Protein AF-A0A376U269-F1 (afdb_monomer)

Solvent-accessible surface area (backbone atoms only — not comparable to full-atom values): 5270 Å² total; per-residue (Å²): 138,86,87,87,82,84,90,75,88,54,72,60,45,81,42,39,80,37,94,76,72,57,84,84,83,73,88,78,66,71,88,76,57,90,54,93,89,68,78,76,86,87,78,90,84,50,81,42,77,38,80,48,50,68,78,53,67,77,68,62,85,87,84,89,86,73,88,91,76,130

Organism: Escherichia coli (NCBI:txid562)

Secondary structure (DSSP, 8-state):
-----PPP-PPPEEEESSTTS--------GGG--STT---------EEEESS-HHHHTT-----------

pLDDT: mean 79.11, std 11.94, range [44.53, 91.81]

Sequence (70 aa):
MQFQGVIIAETCRIEAGDKQMTVNMGQISSNRFHAVGEDSAPVPFVIHLRECSTVVSERVGVAFHRCRGW

Nearest PDB structures (foldseek):
  6swh-assembly1_B  TM=9.732E-01  e=1.727E-06  Escherichia coli K-12
  7b0w-assembly1_I  TM=9.670E-01  e=5.653E-05  Escherichia coli K-12

Structure (mmCIF, N/CA/C/O backbone):
data_AF-A0A376U269-F1
#
_entry.id   AF-A0A376U269-F1
#
loop_
_atom_site.group_PDB
_atom_site.id
_atom_site.type_symbol
_atom_site.label_atom_id
_atom_site.label_alt_id
_atom_site.label_comp_id
_atom_site.label_asym_id
_atom_site.label_entity_id
_atom_site.label_seq_id
_atom_site.pdbx_PDB_ins_code
_atom_site.Cartn_x
_atom_site.Cartn_y
_atom_site.Cartn_z
_atom_site.occupancy
_atom_site.B_iso_or_equiv
_atom_site.auth_seq_id
_atom_site.auth_comp_id
_atom_site.auth_asym_id
_atom_site.auth_atom_id
_atom_site.pdbx_PDB_model_num
ATOM 1 N N . MET A 1 1 ? -25.727 8.955 40.505 1.00 44.53 1 MET A N 1
ATOM 2 C CA . MET A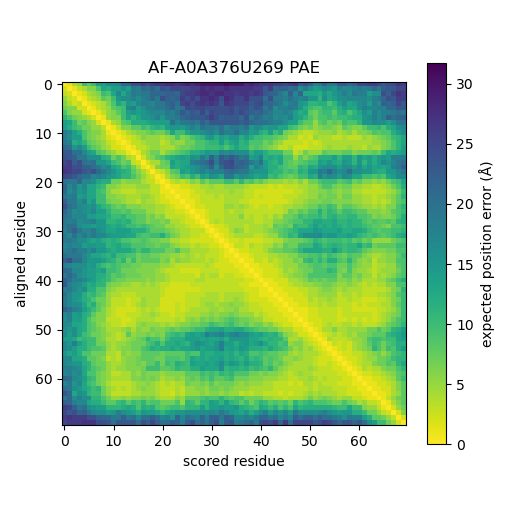 1 1 ? -25.252 9.581 39.252 1.00 44.53 1 MET A CA 1
ATOM 3 C C . MET A 1 1 ? -25.301 8.519 38.169 1.00 44.53 1 MET A C 1
ATOM 5 O O . MET A 1 1 ? -24.753 7.450 38.391 1.00 44.53 1 MET A O 1
ATOM 9 N N . GLN A 1 2 ? -26.019 8.759 37.071 1.00 58.19 2 GLN A N 1
ATOM 10 C CA . GLN A 1 2 ? -26.038 7.863 35.911 1.00 58.19 2 GLN A CA 1
ATOM 11 C C . GLN A 1 2 ? -25.245 8.538 34.794 1.00 58.19 2 GLN A C 1
ATOM 13 O O . GLN A 1 2 ? -25.592 9.643 34.385 1.00 58.19 2 GLN A O 1
ATOM 18 N N . PHE A 1 3 ? -24.176 7.892 34.338 1.00 58.47 3 PHE A N 1
ATOM 19 C CA . PHE A 1 3 ? -23.434 8.319 33.159 1.00 58.47 3 PHE A CA 1
ATOM 20 C C . PHE A 1 3 ? -23.973 7.539 31.961 1.00 58.47 3 PHE A C 1
ATOM 22 O O . PHE A 1 3 ? -23.856 6.317 31.914 1.00 58.47 3 PHE A O 1
ATOM 29 N N . GLN A 1 4 ? -24.601 8.243 31.023 1.00 58.81 4 GLN A N 1
ATOM 30 C CA . GLN A 1 4 ? -24.973 7.712 29.714 1.00 58.81 4 GLN A CA 1
ATOM 31 C C . GLN A 1 4 ? -23.977 8.267 28.697 1.00 58.81 4 GLN A C 1
ATOM 33 O O . GLN A 1 4 ? -23.814 9.479 28.585 1.00 58.81 4 GLN A O 1
ATOM 38 N N . GLY A 1 5 ? -23.291 7.378 27.986 1.00 61.06 5 GLY A N 1
ATOM 39 C CA . GLY A 1 5 ? -22.346 7.722 26.931 1.00 61.06 5 GLY A CA 1
ATOM 40 C C . GLY A 1 5 ? -22.473 6.729 25.783 1.00 61.06 5 GLY A C 1
ATOM 41 O O . GLY A 1 5 ? -22.781 5.559 26.005 1.00 61.06 5 GLY A O 1
ATOM 42 N N . VAL A 1 6 ? -22.264 7.203 24.558 1.00 64.44 6 VAL A N 1
ATOM 43 C CA . VAL A 1 6 ? -22.248 6.373 23.348 1.00 64.44 6 VAL A CA 1
ATOM 44 C C . VAL A 1 6 ? -20.792 6.112 22.978 1.00 64.44 6 VAL A C 1
ATOM 46 O O . VAL A 1 6 ? -20.015 7.057 22.863 1.00 64.44 6 VAL A O 1
ATOM 49 N N . ILE A 1 7 ? -20.423 4.845 22.782 1.00 58.56 7 ILE A N 1
ATOM 50 C CA . ILE A 1 7 ? -19.126 4.475 22.201 1.00 58.56 7 ILE A CA 1
ATOM 51 C C . ILE A 1 7 ? -19.296 4.432 20.681 1.00 58.56 7 ILE A C 1
ATOM 53 O O . ILE A 1 7 ? -20.097 3.653 20.166 1.00 58.56 7 ILE A O 1
ATOM 57 N N . ILE A 1 8 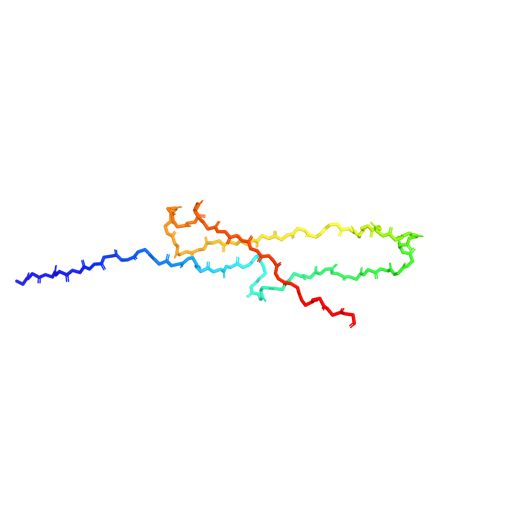? -18.571 5.296 19.973 1.00 66.38 8 ILE A N 1
ATOM 58 C CA . ILE A 1 8 ? -18.561 5.374 18.508 1.00 66.38 8 ILE A CA 1
ATOM 59 C C . ILE A 1 8 ? -17.302 4.657 18.017 1.00 66.38 8 ILE A C 1
ATOM 61 O O . ILE A 1 8 ? -16.229 4.867 18.571 1.00 66.38 8 ILE A O 1
ATOM 65 N N . ALA A 1 9 ? -17.420 3.816 16.988 1.00 68.44 9 ALA A N 1
ATOM 66 C CA . ALA A 1 9 ? -16.250 3.238 16.333 1.00 68.44 9 ALA A CA 1
ATOM 67 C C . ALA A 1 9 ? -15.558 4.316 15.484 1.00 68.44 9 ALA A C 1
ATOM 69 O O . ALA A 1 9 ? -16.155 4.824 14.532 1.00 68.44 9 ALA A O 1
ATOM 70 N N . GLU A 1 10 ? -14.324 4.678 15.832 1.00 72.88 10 GLU A N 1
ATOM 71 C CA . GLU A 1 10 ? -13.551 5.661 15.072 1.00 72.88 10 GLU A CA 1
ATOM 72 C C . GLU A 1 10 ? -12.973 5.093 13.764 1.00 72.88 10 GLU A C 1
ATOM 74 O O . GLU A 1 10 ? -12.843 3.879 13.567 1.00 72.88 10 GLU A O 1
ATOM 79 N N . THR A 1 11 ? -12.636 5.994 12.838 1.00 78.94 11 THR A N 1
ATOM 80 C CA . THR A 1 11 ? -11.896 5.656 11.617 1.00 78.94 11 THR A CA 1
ATOM 81 C C . THR A 1 11 ? -10.460 5.264 11.951 1.00 78.94 11 THR A C 1
ATOM 83 O O . THR A 1 11 ? -9.860 5.854 12.844 1.00 78.94 11 THR A O 1
ATOM 86 N N . CYS A 1 12 ? -9.870 4.354 11.174 1.00 81.50 12 CYS A N 1
ATOM 87 C CA . CYS A 1 12 ? -8.474 3.959 11.357 1.00 81.50 12 CYS A CA 1
ATOM 88 C C . CYS A 1 12 ? -7.503 5.126 11.152 1.00 81.50 12 CYS A C 1
ATOM 90 O O . CYS A 1 12 ? -7.534 5.804 10.122 1.00 81.50 12 CYS A O 1
ATOM 92 N N . ARG A 1 13 ? -6.575 5.295 12.094 1.00 82.00 13 ARG A N 1
ATOM 93 C CA . ARG A 1 13 ? -5.390 6.124 11.902 1.00 82.00 13 ARG A CA 1
ATOM 94 C C . ARG A 1 13 ? -4.422 5.396 10.972 1.00 82.00 13 ARG A C 1
ATOM 96 O O . ARG A 1 13 ? -4.144 4.210 11.151 1.00 82.00 13 ARG A O 1
ATOM 103 N N . ILE A 1 14 ? -3.918 6.106 9.967 1.00 79.94 14 ILE A N 1
ATOM 104 C CA . ILE A 1 14 ? -3.011 5.537 8.969 1.00 79.94 14 ILE A CA 1
ATOM 105 C C . ILE A 1 14 ? -1.566 5.728 9.419 1.00 79.94 14 ILE A C 1
ATOM 107 O O . ILE A 1 14 ? -1.121 6.852 9.648 1.00 79.94 14 ILE A O 1
ATOM 111 N N . GLU A 1 15 ? -0.823 4.630 9.489 1.00 73.94 15 GLU A N 1
ATOM 112 C CA . GLU A 1 15 ? 0.630 4.630 9.631 1.00 73.94 15 GLU A CA 1
ATOM 113 C C . GLU A 1 15 ? 1.237 3.888 8.444 1.00 73.94 15 GLU A C 1
ATOM 115 O O . GLU A 1 15 ? 1.034 2.689 8.277 1.00 73.94 15 GLU A O 1
ATOM 120 N N . ALA A 1 16 ? 1.985 4.584 7.594 1.00 66.69 16 ALA A N 1
ATOM 121 C CA . ALA A 1 16 ? 2.823 3.900 6.617 1.00 66.69 16 ALA A CA 1
ATOM 122 C C . ALA A 1 16 ? 4.066 3.331 7.324 1.00 66.69 16 ALA A C 1
ATOM 124 O O . ALA A 1 16 ? 4.506 3.881 8.335 1.00 66.69 16 ALA A O 1
ATOM 125 N N . GLY A 1 17 ? 4.646 2.250 6.790 1.00 59.91 17 GLY A N 1
ATOM 126 C CA . GLY A 1 17 ? 5.915 1.694 7.289 1.00 59.91 17 GLY A CA 1
ATOM 127 C C . GLY A 1 17 ? 7.039 2.739 7.406 1.00 59.91 17 GLY A C 1
ATOM 128 O O . GLY A 1 17 ? 7.881 2.644 8.297 1.00 59.91 17 GLY A O 1
ATOM 129 N N . ASP A 1 18 ? 6.986 3.790 6.584 1.00 59.78 18 ASP A N 1
ATOM 130 C CA . ASP A 1 18 ? 7.763 5.014 6.741 1.00 59.78 18 ASP A CA 1
ATOM 131 C C . ASP A 1 18 ? 6.977 6.054 7.552 1.00 59.78 18 ASP A C 1
ATOM 133 O O . ASP A 1 18 ? 5.891 6.484 7.154 1.00 59.78 18 ASP A O 1
ATOM 137 N N . LYS A 1 19 ? 7.561 6.541 8.657 1.00 61.56 19 LYS A N 1
ATOM 138 C CA . LYS A 1 19 ? 6.971 7.563 9.556 1.00 61.56 19 LYS A CA 1
ATOM 139 C C . LYS A 1 19 ? 6.519 8.851 8.847 1.00 61.56 19 LYS A C 1
ATOM 141 O O . LYS A 1 19 ? 5.816 9.660 9.441 1.00 61.56 19 LYS A O 1
ATOM 146 N N . GLN A 1 20 ? 6.944 9.054 7.602 1.00 65.50 20 GLN A N 1
ATOM 147 C CA . GLN A 1 20 ? 6.654 10.228 6.780 1.00 65.50 20 GLN A CA 1
ATOM 148 C C . GLN A 1 20 ? 5.711 9.934 5.601 1.00 65.50 20 GLN A C 1
ATOM 150 O O . GLN A 1 20 ? 5.607 10.767 4.705 1.00 65.50 20 GLN A O 1
ATOM 155 N N . MET A 1 21 ? 5.065 8.757 5.547 1.00 77.25 21 MET A N 1
ATOM 156 C CA . MET A 1 21 ? 4.192 8.352 4.427 1.00 77.25 21 MET A CA 1
ATOM 157 C C . MET A 1 21 ? 4.871 8.478 3.051 1.00 77.25 21 MET A C 1
ATOM 159 O O . MET A 1 21 ? 4.221 8.701 2.034 1.00 77.25 21 MET A O 1
ATOM 163 N N . THR A 1 22 ? 6.198 8.356 3.033 1.00 82.12 22 THR A N 1
ATOM 164 C CA . THR A 1 22 ? 7.038 8.512 1.847 1.00 82.12 22 THR A CA 1
ATOM 165 C C . THR A 1 22 ? 7.748 7.200 1.593 1.00 82.12 22 THR A C 1
ATOM 167 O O 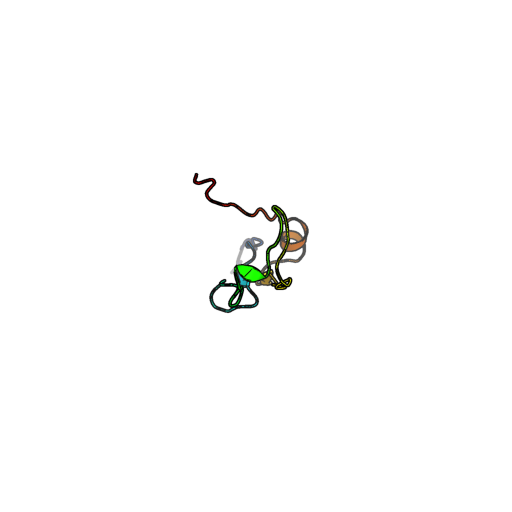. THR A 1 22 ? 8.555 6.786 2.416 1.00 82.12 22 THR A O 1
ATOM 170 N N . VAL A 1 23 ? 7.479 6.576 0.449 1.00 86.06 23 VAL A N 1
ATOM 171 C CA . VAL A 1 23 ? 8.208 5.380 0.016 1.00 86.06 23 VAL A CA 1
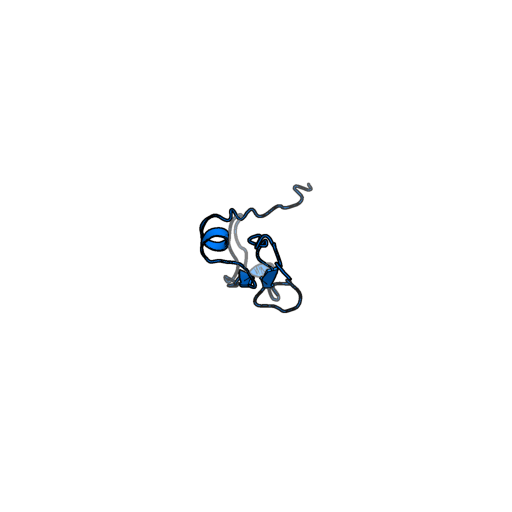ATOM 172 C C . VAL A 1 23 ? 9.406 5.826 -0.814 1.00 86.06 23 VAL A C 1
ATOM 174 O O . VAL A 1 23 ? 9.248 6.475 -1.850 1.00 86.06 23 VAL A O 1
ATOM 177 N N . ASN A 1 24 ? 10.616 5.492 -0.367 1.00 88.00 24 ASN A N 1
ATOM 178 C CA . ASN A 1 24 ? 11.824 5.781 -1.131 1.00 88.00 24 ASN A CA 1
ATOM 179 C C . ASN A 1 24 ? 12.000 4.748 -2.254 1.00 88.00 24 ASN A C 1
ATOM 181 O O . ASN A 1 24 ? 12.358 3.600 -2.004 1.00 88.00 24 ASN A O 1
ATOM 185 N N . MET A 1 25 ? 11.784 5.178 -3.497 1.00 88.12 25 MET A N 1
ATOM 186 C CA . MET A 1 25 ? 11.923 4.324 -4.685 1.00 88.12 25 MET A CA 1
ATOM 187 C C . MET A 1 25 ? 13.385 4.053 -5.081 1.00 88.12 25 MET A C 1
ATOM 189 O O . MET A 1 25 ? 13.646 3.242 -5.968 1.00 88.12 25 MET A O 1
ATOM 193 N N . GLY A 1 26 ? 14.343 4.721 -4.433 1.00 88.62 26 GLY A N 1
ATOM 194 C CA . GLY A 1 26 ? 15.759 4.633 -4.759 1.00 88.62 26 GLY A CA 1
ATOM 195 C C . GLY A 1 26 ? 16.130 5.352 -6.058 1.00 88.62 26 GLY A C 1
ATOM 196 O O . GLY A 1 26 ? 15.344 6.092 -6.651 1.00 88.62 26 GLY A O 1
ATOM 197 N N . GLN A 1 27 ? 17.373 5.149 -6.491 1.00 89.44 27 GLN A N 1
ATOM 198 C CA . GLN A 1 27 ? 17.874 5.666 -7.762 1.00 89.44 27 GLN A CA 1
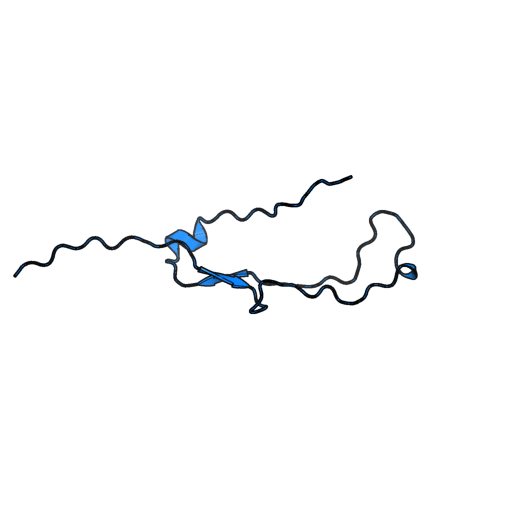ATOM 199 C C . GLN A 1 27 ? 17.693 4.618 -8.858 1.00 89.44 27 GLN A C 1
ATOM 201 O O . GLN A 1 27 ? 18.111 3.471 -8.705 1.00 89.44 27 GLN A O 1
ATOM 206 N N . ILE A 1 28 ? 17.103 5.021 -9.983 1.00 87.94 28 ILE A N 1
ATOM 207 C CA . ILE A 1 28 ? 16.853 4.140 -11.123 1.00 87.94 28 ILE A CA 1
ATOM 208 C C . ILE A 1 28 ? 17.598 4.698 -12.336 1.00 87.94 28 ILE A C 1
ATOM 210 O O . ILE A 1 28 ? 17.384 5.841 -12.736 1.00 87.94 28 ILE A O 1
ATOM 214 N N . SER A 1 29 ? 18.492 3.894 -12.9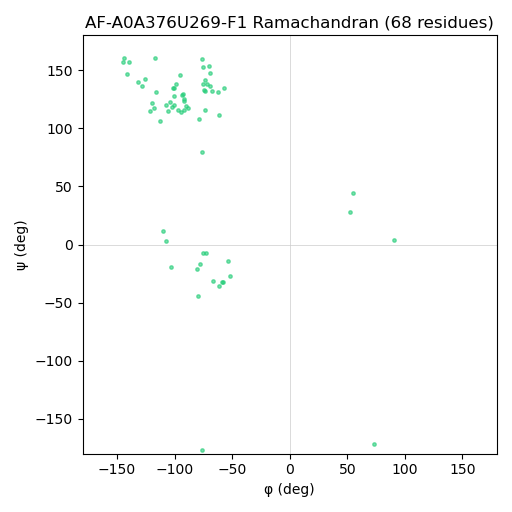15 1.00 88.50 29 SER A N 1
ATOM 215 C CA . SER A 1 29 ? 19.214 4.264 -14.136 1.00 88.50 29 SER A CA 1
ATOM 216 C C . SER A 1 29 ? 18.296 4.161 -15.351 1.00 88.50 29 SER A C 1
ATOM 218 O O . SER A 1 29 ? 17.657 3.129 -15.555 1.00 88.50 29 SER A O 1
ATOM 220 N N . SER A 1 30 ? 18.293 5.191 -16.199 1.00 85.06 30 SER A N 1
ATOM 221 C CA . SER A 1 30 ? 17.575 5.185 -17.480 1.00 85.06 30 SER A CA 1
ATOM 222 C C . SER A 1 30 ? 18.014 4.044 -18.395 1.00 85.06 30 SER A C 1
ATOM 224 O O . SER A 1 30 ? 17.200 3.496 -19.126 1.00 85.06 30 SER A O 1
ATOM 226 N N . ASN A 1 31 ? 19.285 3.641 -18.319 1.00 89.81 31 ASN A N 1
ATOM 227 C CA . ASN A 1 31 ? 19.871 2.628 -19.199 1.00 89.81 31 ASN A CA 1
ATOM 228 C C . ASN A 1 31 ? 19.382 1.205 -18.889 1.00 89.81 31 ASN A C 1
ATOM 230 O O . ASN A 1 31 ? 19.729 0.278 -19.613 1.00 89.81 31 ASN A O 1
ATOM 234 N N . ARG A 1 32 ? 18.623 1.031 -17.799 1.00 87.38 32 ARG A N 1
ATOM 235 C CA . ARG A 1 32 ? 18.006 -0.241 -17.414 1.00 87.38 32 ARG A CA 1
ATOM 236 C C . ARG A 1 32 ? 16.718 -0.524 -18.189 1.00 87.38 32 ARG A C 1
ATOM 238 O O . ARG A 1 32 ? 16.314 -1.678 -18.241 1.00 87.38 32 ARG A O 1
ATOM 245 N N . PHE A 1 33 ? 16.084 0.509 -18.741 1.00 91.75 33 PHE A N 1
ATOM 246 C CA . PHE A 1 33 ? 14.848 0.368 -19.497 1.00 91.75 33 PHE A CA 1
ATOM 247 C C . PHE A 1 33 ? 15.163 0.317 -20.992 1.00 91.75 33 PHE A C 1
ATOM 249 O O . PHE A 1 33 ? 15.669 1.287 -21.559 1.00 91.75 33 PHE A O 1
ATOM 256 N N . HIS A 1 34 ? 14.872 -0.809 -21.631 1.00 91.81 34 HIS A N 1
ATOM 257 C CA . HIS A 1 34 ? 15.111 -1.047 -23.054 1.00 91.81 34 HIS A CA 1
ATOM 258 C C . HIS A 1 34 ? 13.832 -0.957 -23.893 1.00 91.81 34 HIS A C 1
ATOM 260 O O . HIS A 1 34 ? 13.909 -0.727 -25.102 1.00 91.81 34 HIS A O 1
ATOM 266 N N . ALA A 1 35 ? 12.663 -1.086 -23.264 1.00 91.75 35 ALA A N 1
ATOM 267 C CA . ALA A 1 35 ? 11.364 -1.012 -23.919 1.00 91.75 35 ALA A CA 1
ATOM 268 C C . ALA A 1 35 ? 10.298 -0.323 -23.049 1.00 91.75 35 ALA A C 1
ATOM 270 O O . ALA A 1 35 ? 10.411 -0.214 -21.827 1.00 91.75 35 ALA A O 1
ATOM 271 N N . VAL A 1 36 ? 9.229 0.149 -23.699 1.00 90.56 36 VAL A N 1
ATOM 272 C CA . VAL A 1 36 ? 8.065 0.737 -23.019 1.00 90.56 36 VAL A CA 1
ATOM 273 C C . VAL A 1 36 ? 7.332 -0.344 -22.226 1.00 90.56 36 VAL A C 1
ATOM 275 O O 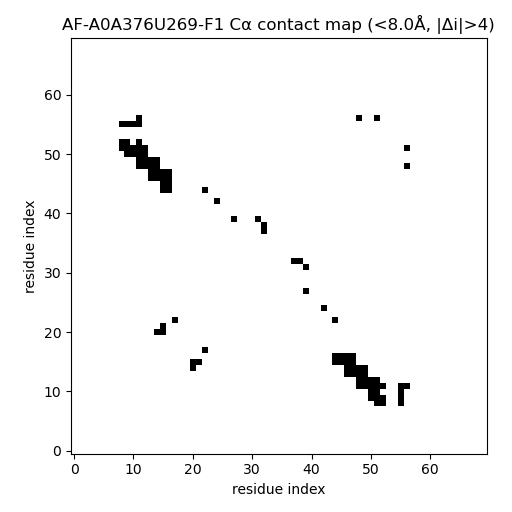. VAL A 1 36 ? 7.018 -1.402 -22.763 1.00 90.56 36 VAL A O 1
ATOM 278 N N . GLY A 1 37 ? 7.009 -0.037 -20.969 1.00 90.69 37 GLY A N 1
ATOM 279 C CA . GLY A 1 37 ? 6.299 -0.949 -20.069 1.00 90.69 37 GLY A CA 1
ATOM 280 C C . GLY A 1 37 ? 7.210 -1.841 -19.227 1.00 90.69 37 GLY A C 1
ATOM 281 O O . GLY A 1 37 ? 6.698 -2.682 -18.499 1.00 90.69 37 GLY A O 1
ATOM 282 N N . GLU A 1 38 ? 8.531 -1.670 -19.303 1.00 91.69 38 GLU A N 1
ATOM 283 C CA . GLU A 1 38 ? 9.454 -2.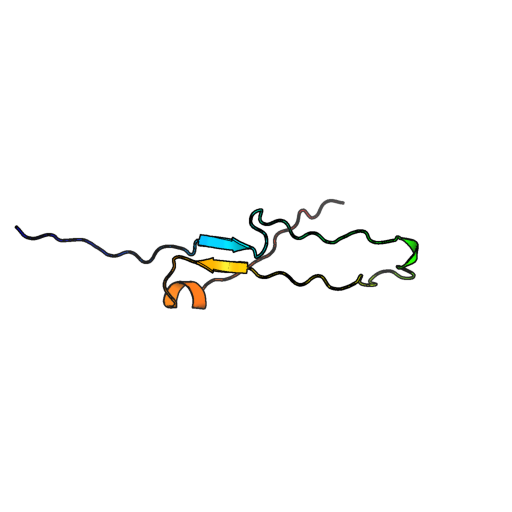359 -18.402 1.00 91.69 38 GLU A CA 1
ATOM 284 C C . GLU A 1 38 ? 9.392 -1.800 -16.974 1.00 91.69 38 GLU A C 1
ATOM 286 O O . GLU A 1 38 ? 9.370 -0.585 -16.761 1.00 91.69 38 GLU A O 1
ATOM 291 N N . ASP A 1 39 ? 9.422 -2.707 -15.997 1.00 89.75 39 ASP A N 1
ATOM 292 C CA . ASP A 1 39 ? 9.388 -2.384 -14.573 1.00 89.75 39 ASP A CA 1
ATOM 293 C C . ASP A 1 39 ? 10.796 -2.326 -13.959 1.00 89.75 39 ASP A C 1
ATOM 295 O O . ASP A 1 39 ? 11.710 -3.087 -14.296 1.00 89.75 39 ASP A O 1
ATOM 299 N N . SER A 1 40 ? 10.976 -1.427 -12.990 1.00 90.31 40 SER A N 1
ATOM 300 C CA . SER A 1 40 ? 12.177 -1.403 -12.153 1.00 90.31 40 SER A CA 1
ATOM 301 C C . SER A 1 40 ? 12.154 -2.514 -11.098 1.00 90.31 40 SER A C 1
ATOM 303 O O . SER A 1 40 ? 11.235 -3.326 -11.021 1.00 90.31 40 SER A O 1
ATOM 305 N N . ALA A 1 41 ? 13.171 -2.544 -10.229 1.00 90.38 41 ALA A N 1
ATOM 306 C CA . ALA A 1 41 ? 13.112 -3.394 -9.044 1.00 90.38 41 ALA A CA 1
ATOM 307 C C . ALA A 1 41 ? 11.863 -3.045 -8.200 1.00 90.38 41 ALA A C 1
ATOM 309 O O . ALA A 1 41 ? 11.598 -1.854 -7.998 1.00 90.38 41 ALA A O 1
ATOM 310 N N . PRO A 1 42 ? 11.100 -4.046 -7.722 1.00 89.81 42 PRO A N 1
ATOM 311 C CA . PRO A 1 42 ? 9.919 -3.805 -6.903 1.00 89.81 42 PRO A CA 1
ATOM 312 C C . PRO A 1 42 ? 10.324 -3.270 -5.527 1.00 89.81 42 PRO A C 1
ATOM 314 O O . PRO A 1 42 ? 11.237 -3.798 -4.892 1.00 89.81 42 PRO A O 1
ATOM 317 N N . VAL A 1 43 ? 9.613 -2.246 -5.052 1.00 89.94 43 VAL A N 1
ATOM 318 C CA . VAL A 1 43 ? 9.796 -1.674 -3.711 1.00 89.94 43 VAL A CA 1
ATOM 319 C C . VAL A 1 43 ? 8.542 -1.971 -2.884 1.00 89.94 43 VAL A C 1
ATOM 321 O O . VAL A 1 43 ? 7.490 -1.384 -3.150 1.00 89.94 43 VAL A O 1
ATOM 324 N N . PRO A 1 44 ? 8.602 -2.906 -1.917 1.00 88.75 44 PRO A N 1
ATOM 325 C CA . PRO A 1 44 ? 7.457 -3.214 -1.073 1.00 88.75 44 PRO A CA 1
ATOM 326 C C . PRO A 1 44 ? 7.216 -2.090 -0.061 1.00 88.75 44 PRO A C 1
ATOM 328 O O . PRO A 1 44 ? 8.153 -1.555 0.526 1.00 88.75 44 PRO A O 1
ATOM 331 N N . PHE A 1 45 ? 5.948 -1.778 0.189 1.00 87.38 45 PHE A N 1
ATOM 332 C CA . PHE A 1 45 ? 5.531 -0.882 1.264 1.00 87.38 45 PHE A CA 1
ATOM 333 C C . PHE A 1 45 ? 4.278 -1.430 1.945 1.00 87.38 45 PHE A C 1
ATOM 335 O O . PHE A 1 45 ? 3.529 -2.218 1.364 1.00 87.38 45 PHE A O 1
ATOM 342 N N . VAL A 1 46 ? 4.057 -1.016 3.192 1.00 86.38 46 VAL A N 1
ATOM 343 C CA . VAL A 1 46 ? 2.928 -1.471 4.007 1.00 86.38 46 VAL A CA 1
ATOM 344 C C . VAL A 1 46 ? 2.183 -0.264 4.562 1.00 86.38 46 VAL A C 1
ATOM 346 O O . VAL A 1 46 ? 2.796 0.697 5.031 1.00 86.38 46 VAL A O 1
ATOM 349 N N . ILE A 1 47 ? 0.853 -0.331 4.509 1.00 85.19 47 ILE A N 1
ATOM 350 C CA . ILE A 1 47 ? -0.055 0.619 5.150 1.00 85.19 47 ILE A CA 1
ATOM 351 C C . ILE A 1 47 ? -0.647 -0.084 6.369 1.00 85.19 47 ILE A C 1
ATOM 353 O O . ILE A 1 47 ? -1.371 -1.070 6.238 1.00 85.19 47 ILE A O 1
ATOM 357 N N . HIS A 1 48 ? -0.331 0.410 7.559 1.00 85.06 48 HIS A N 1
ATOM 358 C CA . HIS A 1 48 ? -0.893 -0.073 8.808 1.00 85.06 48 HIS A CA 1
ATOM 359 C C . HIS A 1 48 ? -2.110 0.763 9.197 1.00 85.06 48 HIS A C 1
ATOM 361 O O . HIS A 1 48 ? -2.052 1.990 9.278 1.00 85.06 48 HIS A O 1
ATOM 367 N N . LEU A 1 49 ? -3.210 0.068 9.475 1.00 84.38 49 LEU A N 1
ATOM 368 C CA . LEU A 1 49 ? -4.409 0.637 10.074 1.00 84.38 49 LEU A CA 1
ATOM 369 C C . LEU A 1 49 ? -4.289 0.479 11.593 1.00 84.38 49 LEU A C 1
ATOM 371 O O . LEU A 1 49 ? -4.206 -0.643 12.097 1.00 84.38 49 LEU A O 1
ATOM 375 N N . ARG A 1 50 ? -4.213 1.591 12.321 1.00 83.12 50 ARG A N 1
ATOM 376 C CA . ARG A 1 50 ? -4.115 1.626 13.786 1.00 83.12 50 ARG A CA 1
ATOM 377 C C . ARG A 1 50 ? -5.335 2.310 14.380 1.00 83.12 50 ARG A C 1
ATOM 379 O O . ARG A 1 50 ? -6.019 3.058 13.690 1.00 83.12 50 ARG A O 1
ATOM 386 N N . GLU A 1 51 ? -5.573 2.062 15.666 1.00 81.19 51 GLU A N 1
ATOM 387 C CA . GLU A 1 51 ? -6.602 2.772 16.445 1.00 81.19 51 GLU A CA 1
ATOM 388 C C . GLU A 1 51 ? -7.998 2.682 15.804 1.00 81.19 51 GLU A C 1
ATOM 390 O O . GLU A 1 51 ? -8.716 3.664 15.689 1.00 81.19 51 GLU A O 1
ATOM 395 N N . CYS A 1 52 ? -8.370 1.486 15.344 1.00 81.50 52 CYS A N 1
ATOM 396 C CA . CYS A 1 52 ? -9.727 1.183 14.906 1.00 81.50 52 CYS A CA 1
ATOM 397 C C . CYS A 1 52 ? -10.107 -0.256 15.247 1.00 81.50 52 CYS A C 1
ATOM 399 O O . CYS A 1 52 ? -9.250 -1.128 15.416 1.00 81.50 52 CYS A O 1
ATOM 401 N N . SER A 1 53 ? -11.413 -0.505 15.344 1.00 82.19 53 SER A N 1
ATOM 402 C CA . SER A 1 53 ? -11.937 -1.858 15.539 1.00 82.19 53 SER A CA 1
ATOM 403 C C . SER A 1 53 ? -11.755 -2.718 14.284 1.00 82.19 53 SER A C 1
ATOM 405 O O . SER A 1 53 ? -11.761 -2.207 13.160 1.00 82.19 53 SER A O 1
ATOM 407 N N . THR A 1 54 ? -11.678 -4.039 14.464 1.00 79.19 54 THR A N 1
ATOM 408 C CA . THR A 1 54 ? -11.568 -4.997 13.350 1.00 79.19 54 THR A CA 1
ATOM 409 C C . THR A 1 54 ? -12.742 -4.896 12.375 1.00 79.19 54 THR A C 1
ATOM 411 O O . THR A 1 54 ? -12.566 -5.020 11.168 1.00 79.19 54 THR A O 1
ATOM 414 N N . VAL A 1 55 ? -13.930 -4.548 12.882 1.00 80.25 55 VAL A N 1
ATOM 415 C CA . VAL A 1 55 ? -15.144 -4.311 12.084 1.00 80.25 55 VAL A CA 1
ATOM 416 C C . VAL A 1 55 ? -14.967 -3.154 11.094 1.00 80.25 55 VAL A C 1
ATOM 418 O O . VAL A 1 55 ? -15.505 -3.206 9.988 1.00 80.25 55 VAL A O 1
ATOM 421 N N . VAL A 1 56 ? -14.225 -2.110 11.480 1.00 79.62 56 VAL A N 1
ATOM 422 C CA . VAL A 1 56 ? -13.919 -0.962 10.612 1.00 79.62 56 VAL A CA 1
ATOM 423 C C . VAL A 1 56 ? -12.781 -1.311 9.654 1.00 79.62 56 VAL A C 1
ATOM 425 O O . VAL A 1 56 ? -12.893 -1.039 8.460 1.00 79.62 56 VAL A O 1
ATOM 428 N N . SER A 1 57 ? -11.715 -1.957 10.138 1.00 78.69 57 SER A N 1
ATOM 429 C CA . SER A 1 57 ? -10.559 -2.293 9.298 1.00 78.69 57 SER A CA 1
ATOM 430 C C . SER A 1 57 ? -10.866 -3.331 8.215 1.00 78.69 57 SER A C 1
ATOM 432 O O . SER A 1 57 ? -10.278 -3.273 7.144 1.00 78.69 57 SER A O 1
ATOM 434 N N . GLU A 1 58 ? -11.784 -4.270 8.455 1.00 83.06 58 GLU A N 1
ATOM 435 C CA . GLU A 1 58 ? -12.151 -5.310 7.478 1.00 83.06 58 GLU A CA 1
ATOM 436 C C . GLU A 1 58 ? -13.089 -4.805 6.372 1.00 83.06 58 GLU A C 1
ATOM 438 O O . GLU A 1 58 ? -13.237 -5.453 5.338 1.00 83.06 58 GLU A O 1
ATOM 443 N N . ARG A 1 59 ? -13.735 -3.650 6.573 1.00 85.44 59 ARG A N 1
ATOM 444 C CA . ARG A 1 59 ? -14.713 -3.075 5.630 1.00 85.44 59 ARG A CA 1
ATOM 445 C C . ARG A 1 59 ? -14.189 -1.855 4.878 1.00 85.44 59 ARG A C 1
ATOM 447 O O . ARG A 1 59 ? -14.937 -1.238 4.121 1.00 85.44 59 ARG A O 1
ATOM 454 N N . VAL A 1 60 ? -12.933 -1.480 5.099 1.00 84.12 60 VAL A N 1
ATOM 455 C CA . VAL A 1 60 ? -12.335 -0.299 4.476 1.00 84.12 60 VAL A CA 1
ATOM 456 C C . VAL A 1 60 ? -11.992 -0.564 3.007 1.00 84.12 60 VAL A C 1
ATOM 458 O O . VAL A 1 60 ? -11.466 -1.617 2.652 1.00 84.12 60 VAL A O 1
ATOM 461 N N . GLY A 1 61 ? -12.275 0.410 2.142 1.00 85.12 61 GLY A N 1
ATOM 462 C CA . GLY A 1 61 ? -11.807 0.429 0.757 1.00 85.12 61 GLY A CA 1
ATOM 463 C C . GLY A 1 61 ? -10.576 1.320 0.615 1.00 85.12 61 GLY A C 1
ATOM 464 O O . GLY A 1 61 ? -10.537 2.409 1.185 1.00 85.12 61 GLY A O 1
ATOM 465 N N . VAL A 1 62 ? -9.583 0.881 -0.161 1.00 86.19 62 VAL A N 1
ATOM 466 C CA . VAL A 1 62 ? -8.366 1.657 -0.451 1.00 86.19 62 VAL A CA 1
ATOM 467 C C . VAL A 1 62 ? -8.311 1.970 -1.944 1.00 86.19 62 VAL A C 1
ATOM 469 O O . VAL A 1 62 ? -8.470 1.077 -2.773 1.00 86.19 62 VAL A O 1
ATOM 472 N N . ALA A 1 63 ? -8.069 3.235 -2.288 1.00 88.31 63 ALA A N 1
ATOM 473 C CA . ALA A 1 63 ? -7.876 3.689 -3.661 1.00 88.31 63 ALA A CA 1
ATOM 474 C C . ALA A 1 63 ? -6.633 4.581 -3.755 1.00 88.31 63 ALA A C 1
ATOM 476 O O . ALA A 1 63 ? -6.389 5.419 -2.888 1.00 88.31 63 ALA A O 1
ATOM 477 N N . PHE A 1 64 ? -5.860 4.413 -4.829 1.00 86.88 64 PHE A N 1
ATOM 478 C CA . PHE A 1 64 ? -4.714 5.265 -5.131 1.00 86.88 64 PHE A CA 1
ATOM 479 C C . PHE A 1 64 ? -5.109 6.289 -6.188 1.00 86.88 64 PHE A C 1
ATOM 481 O O . PHE A 1 64 ? -5.479 5.939 -7.309 1.00 86.88 64 PHE A O 1
ATOM 488 N N . HIS A 1 65 ? -5.009 7.565 -5.835 1.00 87.31 65 HIS A N 1
ATOM 489 C CA . HIS A 1 65 ? -5.264 8.664 -6.754 1.00 87.31 65 HIS A CA 1
ATOM 490 C C . HIS A 1 65 ? -3.936 9.233 -7.250 1.00 87.31 65 HIS A C 1
ATOM 492 O O . HIS A 1 65 ? -3.012 9.464 -6.474 1.00 87.31 65 HIS A O 1
ATOM 498 N N . ARG A 1 66 ? -3.841 9.468 -8.558 1.00 81.31 66 ARG A N 1
ATOM 499 C CA . ARG A 1 66 ? -2.690 10.103 -9.204 1.00 81.31 66 ARG A CA 1
ATOM 500 C C . ARG A 1 66 ? -3.186 11.297 -10.008 1.00 81.31 66 ARG A C 1
ATOM 502 O O . ARG A 1 66 ? -4.217 11.198 -10.674 1.00 81.31 66 ARG A O 1
ATOM 509 N N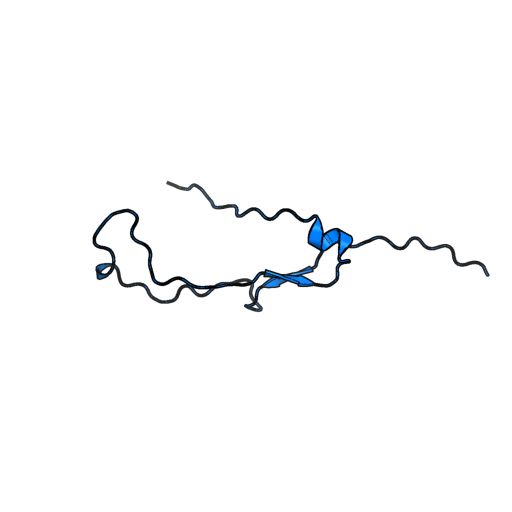 . CYS A 1 67 ? -2.418 12.384 -10.032 1.00 79.12 67 CYS A N 1
ATOM 510 C CA . CYS A 1 67 ? -2.589 13.399 -11.068 1.00 79.12 67 CYS A CA 1
ATOM 511 C C . CYS A 1 67 ? -2.322 12.775 -12.445 1.00 79.12 67 CYS A C 1
ATOM 513 O O . CYS A 1 67 ? -1.187 12.417 -12.775 1.00 79.12 67 CYS A O 1
ATOM 515 N N . ARG A 1 68 ? -3.372 12.646 -13.261 1.00 67.00 68 ARG A N 1
ATOM 516 C CA . ARG A 1 68 ? -3.232 12.438 -14.706 1.00 67.00 68 ARG A CA 1
ATOM 517 C C . ARG A 1 68 ? -2.855 13.778 -15.340 1.00 67.00 68 ARG A C 1
ATOM 519 O O . ARG A 1 68 ? -3.720 14.489 -15.829 1.00 67.00 68 ARG A O 1
ATOM 526 N N . GLY A 1 69 ? -1.577 14.132 -15.251 1.00 58.16 69 GLY A N 1
ATOM 527 C CA . GLY A 1 69 ? -0.988 15.238 -16.001 1.00 58.16 69 GLY A CA 1
ATOM 528 C C . GLY A 1 69 ? -0.186 14.688 -17.175 1.00 58.16 69 GLY A C 1
ATOM 529 O O . GLY A 1 69 ? 0.747 13.915 -16.949 1.00 58.16 69 GLY A O 1
ATOM 530 N N . TRP A 1 70 ? -0.605 15.054 -18.385 1.00 44.78 70 TRP A N 1
ATOM 531 C CA . TRP A 1 70 ? 0.245 15.215 -19.564 1.00 44.78 70 TRP A CA 1
ATOM 532 C C . TRP A 1 70 ? 0.380 16.716 -19.796 1.00 44.78 70 TRP A C 1
ATOM 534 O O . TRP A 1 70 ? -0.664 17.398 -19.666 1.00 44.78 70 TRP A O 1
#

Radius of gyration: 20.05 Å; Cα contacts (8 Å, |Δi|>4): 49; chains: 1; bounding box: 46×20×63 Å

Foldseek 3Di:
DDDDDDDDFDAFDKDKPDNVPDFPPDDDDPVVDPDPPDDDPDGDIDIDGPRGDPVNVVPDDDDDDDPPDD

Mean predicted aligned error: 9.41 Å

InterPro domains:
  IPR000259 Fimbrial-type adhesion domain [PF00419] (1-64)
  IPR008966 Adhesion domain superfamily [SSF49401] (1-65)
  IPR036937 Fimbrial-type adhesion domain superfamily [G3DSA:2.60.40.1090] (1-68)
  IPR050263 Bacterial Fimbrial Adherence [PTHR33420] (2-65)